Protein AF-A0A7J7PVU3-F1 (afdb_monomer_lite)

Radius of gyration: 10.31 Å; chains: 1; bounding box: 21×18×30 Å

Foldseek 3Di:
DAPPPVPDDQFKAQPVPRDTHDPVVVVVQVVVCPPDFRADPPPRHGRPDMDGND

Sequence (54 aa):
MCEICFDAQAVVSLQACGHALCVDCCREMCKLHHFKPALCPYCRQIIRGFSARV

Secondary structure (DSSP, 8-state):
--TTTSSS---EEETTT--EE-HHHHHHHHHS-SSS--B-TTT--B---EEE--

pLDDT: mean 88.27, std 7.6, range [61.88, 95.0]

Structure (mmCIF, N/CA/C/O backbone):
data_AF-A0A7J7PVU3-F1
#
_entry.id   AF-A0A7J7PVU3-F1
#
loop_
_atom_site.group_PDB
_atom_site.id
_atom_site.type_symbol
_atom_site.label_atom_id
_atom_site.label_alt_id
_atom_site.label_comp_id
_atom_site.label_asym_id
_atom_site.label_entity_id
_atom_site.label_seq_id
_atom_site.pdbx_PDB_ins_code
_atom_site.Cartn_x
_atom_site.Cartn_y
_atom_site.Cartn_z
_atom_site.occupancy
_atom_site.B_iso_or_equiv
_atom_site.auth_seq_id
_atom_site.auth_comp_id
_atom_site.auth_asym_id
_atom_site.auth_atom_id
_atom_site.pdbx_PDB_model_num
ATOM 1 N N . MET A 1 1 ? 2.048 4.754 -14.366 1.00 85.12 1 MET A N 1
ATOM 2 C CA . MET A 1 1 ? 3.319 4.796 -13.609 1.00 85.12 1 MET A CA 1
ATOM 3 C C . MET A 1 1 ? 2.992 5.139 -12.162 1.00 85.12 1 MET A C 1
ATOM 5 O O . MET A 1 1 ? 2.034 5.870 -11.960 1.00 85.12 1 MET A O 1
ATOM 9 N N . CYS A 1 2 ? 3.681 4.564 -11.176 1.00 91.94 2 CYS A N 1
ATOM 10 C CA . CYS A 1 2 ? 3.469 4.867 -9.758 1.00 91.94 2 CYS A CA 1
ATOM 11 C C . CYS A 1 2 ? 4.094 6.224 -9.422 1.00 91.94 2 CYS A C 1
ATOM 13 O O . CYS A 1 2 ? 5.289 6.407 -9.623 1.00 91.94 2 CYS A O 1
ATOM 15 N N . GLU A 1 3 ? 3.311 7.158 -8.887 1.00 89.12 3 GLU A N 1
ATOM 16 C CA . GLU A 1 3 ? 3.774 8.525 -8.579 1.00 89.12 3 GLU A CA 1
ATOM 17 C C . GLU A 1 3 ? 4.489 8.625 -7.223 1.00 89.12 3 GLU A C 1
ATOM 19 O O . GLU A 1 3 ? 4.886 9.707 -6.806 1.00 89.12 3 GLU A O 1
ATOM 24 N N . ILE A 1 4 ? 4.634 7.504 -6.510 1.00 90.88 4 ILE A N 1
ATOM 25 C CA . ILE A 1 4 ? 5.367 7.453 -5.242 1.00 90.88 4 ILE A CA 1
ATOM 26 C C . ILE A 1 4 ? 6.829 7.084 -5.480 1.00 90.88 4 ILE A C 1
ATOM 28 O O . ILE A 1 4 ? 7.721 7.781 -5.010 1.00 90.88 4 ILE A O 1
ATOM 32 N N . CYS A 1 5 ? 7.081 5.993 -6.208 1.00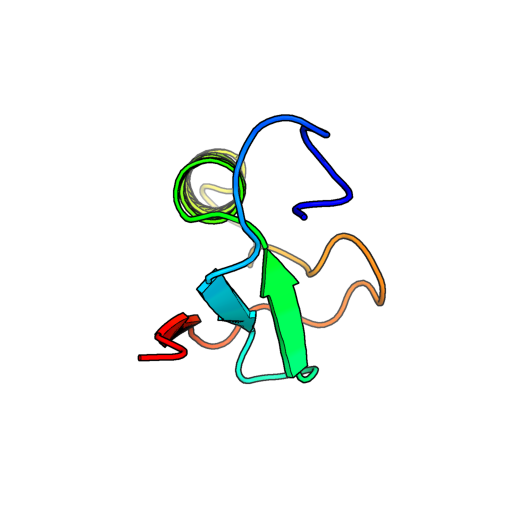 92.88 5 CYS A N 1
ATOM 33 C CA . CYS A 1 5 ? 8.443 5.540 -6.498 1.00 92.88 5 CYS A CA 1
ATOM 34 C C . CYS A 1 5 ? 8.968 5.983 -7.866 1.00 92.88 5 CYS A C 1
ATOM 36 O O . CYS A 1 5 ? 10.168 5.891 -8.085 1.00 92.88 5 CYS A O 1
ATOM 38 N N . PHE A 1 6 ? 8.099 6.423 -8.785 1.00 92.69 6 PHE A N 1
ATOM 39 C CA . PHE A 1 6 ? 8.456 6.774 -10.167 1.00 92.69 6 PHE A CA 1
ATOM 40 C C . PHE A 1 6 ? 9.236 5.680 -10.920 1.00 92.69 6 PHE A C 1
ATOM 42 O O . PHE A 1 6 ? 9.973 5.975 -11.853 1.00 92.69 6 PHE A O 1
ATOM 49 N N . ASP A 1 7 ? 9.053 4.417 -10.535 1.00 93.69 7 ASP A N 1
ATOM 50 C CA . ASP A 1 7 ? 9.819 3.284 -11.068 1.00 93.69 7 ASP A CA 1
ATOM 51 C C . ASP A 1 7 ? 8.893 2.205 -11.656 1.00 93.69 7 ASP A C 1
ATOM 53 O O . ASP A 1 7 ? 8.991 1.836 -12.825 1.00 93.69 7 ASP A O 1
ATOM 57 N N . ALA A 1 8 ? 7.891 1.775 -10.885 1.00 93.69 8 ALA A N 1
ATOM 58 C CA . ALA A 1 8 ? 6.996 0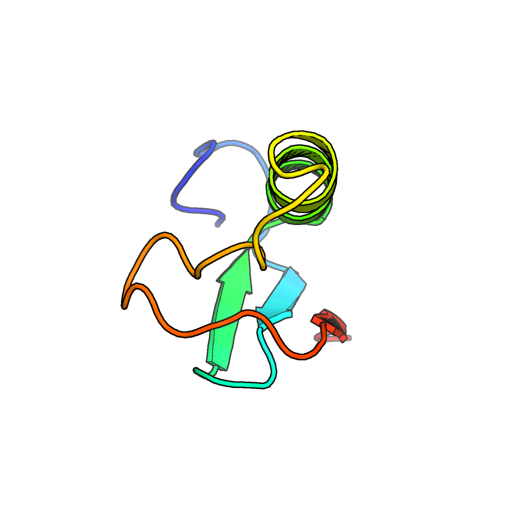.684 -11.266 1.00 93.69 8 ALA A CA 1
ATOM 59 C C . ALA A 1 8 ? 5.642 1.159 -11.835 1.00 93.69 8 ALA A C 1
ATOM 61 O O . ALA A 1 8 ? 5.212 2.303 -11.657 1.00 93.69 8 ALA A O 1
ATOM 62 N N . GLN A 1 9 ? 4.906 0.260 -12.500 1.00 93.00 9 GLN A N 1
ATOM 63 C CA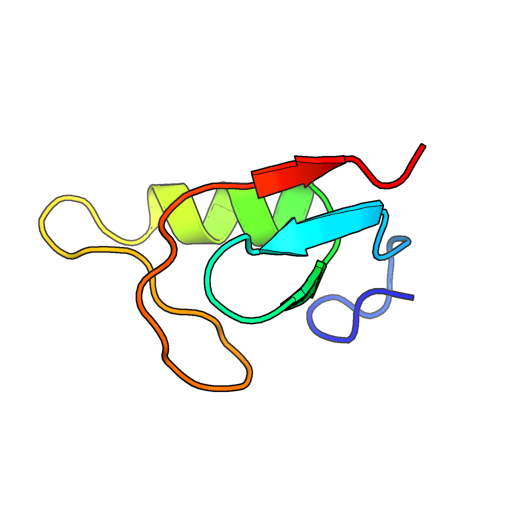 . GLN A 1 9 ? 3.534 0.536 -12.944 1.00 93.00 9 GLN A CA 1
ATOM 64 C C . GLN A 1 9 ? 2.533 0.521 -11.779 1.00 93.00 9 GLN A C 1
ATOM 66 O O . GLN A 1 9 ? 2.622 -0.281 -10.851 1.00 93.00 9 GLN A O 1
ATOM 71 N N . ALA A 1 10 ? 1.543 1.413 -11.854 1.00 92.12 10 ALA A N 1
ATOM 72 C CA . ALA A 1 10 ? 0.475 1.535 -10.869 1.00 92.12 10 ALA A CA 1
ATOM 73 C C . ALA A 1 10 ? -0.643 0.517 -11.155 1.00 92.12 10 ALA A C 1
ATOM 75 O O . ALA A 1 10 ? -1.672 0.859 -11.735 1.00 92.12 10 ALA A O 1
ATOM 76 N N . VAL A 1 11 ? -0.399 -0.744 -10.798 1.00 94.19 11 VAL A N 1
ATOM 77 C CA . VAL A 1 11 ? -1.275 -1.891 -11.113 1.00 94.19 11 VAL A CA 1
ATOM 78 C C . VAL A 1 11 ? -2.253 -2.251 -9.989 1.00 94.19 11 VAL A C 1
ATOM 80 O O . VAL A 1 11 ? -3.152 -3.064 -10.184 1.00 94.19 11 VAL A O 1
ATOM 83 N N . VAL A 1 12 ? -2.119 -1.645 -8.808 1.00 92.81 12 VAL A N 1
ATOM 84 C CA . VAL A 1 12 ? -2.979 -1.904 -7.645 1.00 92.81 12 VAL A CA 1
ATOM 85 C C . VAL A 1 12 ? -3.796 -0.666 -7.322 1.00 92.81 12 VAL A C 1
ATOM 87 O O . VAL A 1 12 ? -3.243 0.417 -7.207 1.00 92.81 12 VAL A O 1
ATOM 90 N N . SER A 1 13 ? -5.104 -0.811 -7.122 1.00 94.25 13 SER A N 1
ATOM 91 C CA . SER A 1 13 ? -5.990 0.259 -6.644 1.00 94.25 13 SER A CA 1
ATOM 92 C C . SER A 1 13 ? -6.388 0.096 -5.191 1.00 94.25 13 SER A C 1
ATOM 94 O O . SER A 1 13 ? -6.739 -0.997 -4.753 1.00 94.25 13 SER A O 1
ATOM 96 N N . LEU A 1 14 ? -6.423 1.209 -4.465 1.00 92.69 14 LEU A N 1
ATOM 97 C CA . LEU A 1 14 ? -6.951 1.274 -3.108 1.00 92.69 14 LEU A CA 1
ATOM 98 C C . LEU A 1 14 ? -8.483 1.287 -3.145 1.00 92.69 14 LEU A C 1
ATOM 100 O O . LEU A 1 14 ? -9.077 2.221 -3.680 1.00 92.69 14 LEU A O 1
ATOM 104 N N . GLN A 1 15 ? -9.141 0.300 -2.534 1.00 90.69 15 GLN A N 1
ATOM 105 C CA . GLN A 1 15 ? -10.602 0.142 -2.637 1.00 90.69 15 GLN A CA 1
ATOM 106 C C . GLN A 1 15 ? -11.404 1.323 -2.060 1.00 90.69 15 GLN A C 1
ATOM 108 O O . GLN A 1 15 ? -12.504 1.599 -2.522 1.00 90.69 15 GLN A O 1
ATOM 113 N N . ALA A 1 16 ? -10.862 2.046 -1.075 1.00 89.12 16 ALA A N 1
ATOM 114 C CA . ALA A 1 16 ? -11.572 3.151 -0.424 1.00 89.12 16 ALA A CA 1
ATOM 115 C C . ALA A 1 16 ? -11.589 4.459 -1.239 1.00 89.12 16 ALA A C 1
ATOM 117 O O . ALA A 1 16 ? -12.463 5.293 -1.032 1.00 89.12 16 ALA A O 1
ATOM 118 N N . CYS A 1 17 ? -10.610 4.674 -2.124 1.00 93.38 17 CYS A N 1
ATOM 119 C CA . CYS A 1 17 ? -10.434 5.958 -2.818 1.00 93.38 17 CYS A CA 1
ATOM 120 C C . CYS A 1 17 ? -10.113 5.842 -4.312 1.00 93.38 17 CYS A C 1
ATOM 122 O O . CYS A 1 17 ? -10.065 6.856 -4.997 1.00 93.38 17 CYS A O 1
ATOM 124 N N . GLY A 1 18 ? -9.862 4.639 -4.828 1.00 92.06 18 GLY A N 1
ATOM 125 C CA . GLY A 1 18 ? -9.585 4.393 -6.243 1.00 92.06 18 GLY A CA 1
ATOM 126 C C . GLY A 1 18 ? -8.180 4.777 -6.721 1.00 92.06 18 GLY A C 1
ATOM 127 O O . GLY A 1 18 ? -7.826 4.429 -7.848 1.00 92.06 18 GLY A O 1
ATOM 128 N N . HIS A 1 19 ? -7.361 5.436 -5.892 1.00 93.94 19 HIS A N 1
ATOM 129 C CA . HIS A 1 19 ? -5.976 5.766 -6.242 1.00 93.94 19 HIS A CA 1
ATOM 130 C C . HIS A 1 19 ? -5.154 4.505 -6.504 1.00 93.94 19 HIS A C 1
ATOM 132 O O . HIS A 1 19 ? -5.314 3.498 -5.806 1.00 93.94 19 HIS A O 1
ATOM 138 N N . ALA A 1 20 ? -4.276 4.578 -7.504 1.00 93.12 20 ALA A N 1
ATOM 139 C CA . ALA A 1 20 ? -3.492 3.445 -7.965 1.00 93.12 20 ALA A CA 1
ATOM 140 C C . ALA A 1 20 ? -2.004 3.604 -7.635 1.00 93.12 20 ALA A C 1
ATOM 142 O O . ALA A 1 20 ? -1.441 4.679 -7.805 1.00 93.12 20 ALA A O 1
ATOM 143 N N . LEU A 1 21 ? -1.370 2.517 -7.198 1.00 93.56 21 LEU A N 1
ATOM 144 C CA . LEU A 1 21 ? 0.047 2.430 -6.845 1.00 93.56 21 LEU A CA 1
ATOM 145 C C . LEU A 1 21 ? 0.647 1.114 -7.350 1.00 93.56 21 LEU A C 1
ATOM 147 O O . LEU A 1 21 ? -0.068 0.205 -7.783 1.00 93.56 21 LEU A O 1
ATOM 151 N N . CYS A 1 22 ? 1.974 1.007 -7.312 1.00 95.00 22 CYS A N 1
ATOM 152 C CA . CYS A 1 22 ? 2.638 -0.277 -7.504 1.00 95.00 22 CYS A CA 1
ATOM 153 C C . CYS A 1 22 ? 2.516 -1.165 -6.255 1.00 95.00 22 CYS A C 1
ATOM 155 O O . CYS A 1 22 ? 2.265 -0.688 -5.144 1.00 95.00 22 CYS A O 1
ATOM 157 N N . VAL A 1 23 ? 2.732 -2.467 -6.449 1.00 92.88 23 VAL A N 1
ATOM 158 C CA . VAL A 1 23 ? 2.642 -3.480 -5.388 1.00 92.88 23 VAL A CA 1
ATOM 159 C C . VAL A 1 23 ? 3.623 -3.186 -4.249 1.00 92.88 23 VAL A C 1
ATOM 161 O O . VAL A 1 23 ? 3.233 -3.250 -3.083 1.00 92.88 23 VAL A O 1
ATOM 164 N N . ASP A 1 24 ? 4.865 -2.811 -4.565 1.00 93.44 24 ASP A N 1
ATOM 165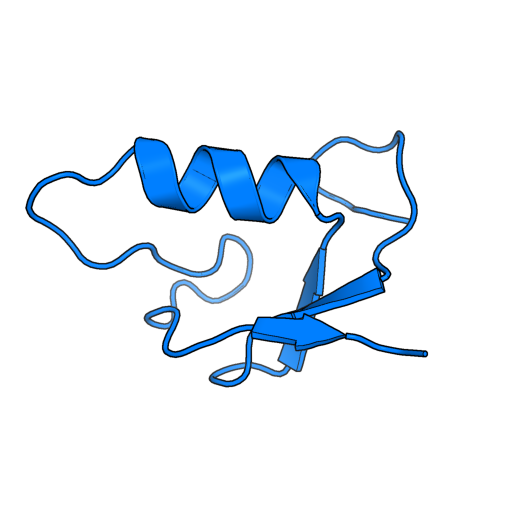 C CA . ASP A 1 24 ? 5.904 -2.558 -3.561 1.00 93.44 24 ASP A CA 1
ATOM 166 C C . ASP A 1 24 ? 5.575 -1.367 -2.660 1.00 93.44 24 ASP A C 1
ATOM 168 O O . ASP A 1 24 ? 5.636 -1.489 -1.436 1.00 93.44 24 ASP A O 1
ATOM 172 N N . CYS A 1 25 ? 5.118 -0.246 -3.230 1.00 91.94 25 CYS A N 1
ATOM 173 C CA . CYS A 1 25 ? 4.684 0.903 -2.434 1.00 91.94 25 CYS A CA 1
ATOM 174 C C . CYS A 1 25 ? 3.504 0.542 -1.522 1.00 91.94 25 CYS A C 1
ATOM 176 O O . CYS A 1 25 ? 3.511 0.900 -0.345 1.00 91.94 25 CYS A O 1
ATOM 178 N N . CYS A 1 26 ? 2.513 -0.210 -2.018 1.00 90.19 26 CYS A N 1
ATOM 179 C CA . CYS A 1 26 ? 1.408 -0.688 -1.183 1.00 90.19 26 CYS A CA 1
ATOM 180 C C . CYS A 1 26 ? 1.891 -1.582 -0.032 1.00 90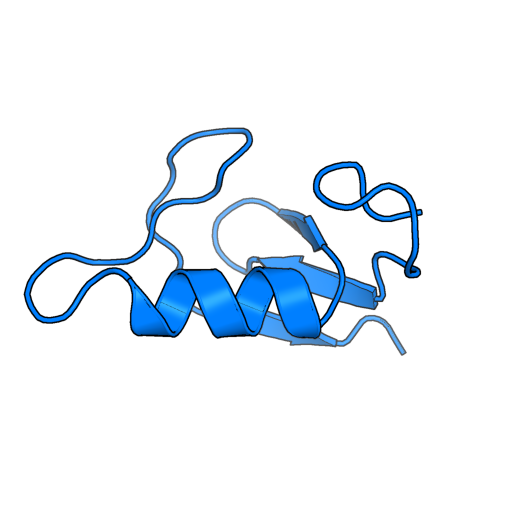.19 26 CYS A C 1
ATOM 182 O O . CYS A 1 26 ? 1.385 -1.483 1.090 1.00 90.19 26 CYS A O 1
ATOM 184 N N . ARG A 1 27 ? 2.875 -2.448 -0.295 1.00 89.81 27 ARG A N 1
ATOM 185 C CA . ARG A 1 27 ? 3.429 -3.370 0.697 1.00 89.81 27 ARG A CA 1
ATOM 186 C C . ARG A 1 27 ? 4.185 -2.637 1.801 1.00 89.81 27 ARG A C 1
ATOM 188 O O . ARG A 1 27 ? 3.967 -2.942 2.972 1.00 89.81 27 ARG A O 1
ATOM 195 N N . GLU A 1 28 ? 5.028 -1.667 1.455 1.00 89.62 28 GLU A N 1
ATOM 196 C CA . GLU A 1 28 ? 5.775 -0.873 2.440 1.00 89.62 28 GLU A CA 1
ATOM 197 C C . GLU A 1 28 ? 4.843 -0.072 3.356 1.00 89.62 28 GLU A C 1
ATOM 199 O O . GLU A 1 28 ? 5.024 -0.054 4.574 1.00 89.62 28 GLU A O 1
ATOM 204 N N . MET A 1 29 ? 3.765 0.489 2.806 1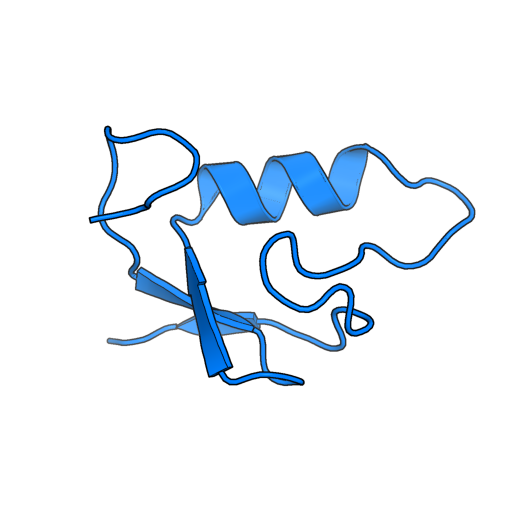.00 84.44 29 MET A N 1
ATOM 205 C CA . MET A 1 29 ? 2.752 1.185 3.602 1.00 84.44 29 MET A CA 1
ATOM 206 C C . MET A 1 29 ? 2.087 0.289 4.651 1.00 84.44 29 MET A C 1
ATOM 208 O O . MET A 1 29 ? 1.799 0.744 5.757 1.00 84.44 29 MET A O 1
ATOM 212 N N . CYS A 1 30 ? 1.857 -0.985 4.332 1.00 82.00 30 CYS A N 1
ATOM 213 C CA . CYS A 1 30 ? 1.279 -1.931 5.285 1.00 82.00 30 CYS A CA 1
ATOM 214 C C . CYS A 1 30 ? 2.252 -2.292 6.419 1.00 82.00 30 CYS A C 1
ATOM 216 O O . CYS A 1 30 ? 1.804 -2.625 7.512 1.00 82.00 30 CYS A O 1
ATOM 218 N N . LYS A 1 31 ? 3.571 -2.211 6.190 1.00 83.56 31 LYS A N 1
ATOM 219 C CA . LYS A 1 31 ? 4.596 -2.510 7.207 1.00 83.56 31 LYS A CA 1
ATOM 220 C C . LYS A 1 31 ? 4.807 -1.367 8.202 1.00 83.56 31 LYS A C 1
ATOM 222 O O . LYS A 1 31 ? 5.168 -1.612 9.349 1.00 83.56 31 LYS A O 1
ATOM 227 N N . LEU A 1 32 ? 4.601 -0.123 7.771 1.00 73.31 32 LEU A N 1
ATOM 228 C CA . LEU A 1 32 ? 4.917 1.074 8.560 1.00 73.31 32 LEU A CA 1
ATOM 229 C C . LEU A 1 32 ? 3.977 1.308 9.754 1.00 73.31 32 LEU A C 1
ATOM 231 O O . LEU A 1 32 ? 4.330 2.051 10.670 1.00 73.31 32 LEU A O 1
ATOM 235 N N . HIS A 1 33 ? 2.796 0.683 9.787 1.00 67.25 33 HIS A N 1
ATOM 236 C CA . HIS A 1 33 ? 1.787 0.974 10.802 1.00 67.25 33 HIS A CA 1
ATOM 237 C C . HIS A 1 33 ? 1.352 -0.274 11.589 1.00 67.25 33 HIS A C 1
ATOM 239 O O . HIS A 1 33 ? 0.369 -0.924 11.258 1.00 67.25 33 HIS A O 1
ATOM 245 N N . HIS A 1 34 ? 2.051 -0.573 12.690 1.00 66.12 34 HIS A N 1
ATOM 246 C CA . HIS A 1 34 ? 1.717 -1.705 13.572 1.00 66.12 34 HIS A CA 1
ATOM 247 C C . HIS A 1 34 ? 0.414 -1.519 14.375 1.00 66.12 34 HIS A C 1
ATOM 249 O O . HIS A 1 34 ? -0.253 -2.496 14.692 1.00 66.12 34 HIS A O 1
ATOM 255 N N . PHE A 1 35 ? 0.039 -0.276 14.703 1.00 69.62 35 PHE A N 1
ATOM 256 C CA . PHE A 1 35 ? -1.123 0.027 15.561 1.00 69.62 35 PHE A CA 1
ATOM 257 C C . PHE A 1 35 ? -2.069 1.085 14.976 1.00 69.62 35 PHE A C 1
ATOM 259 O O . PHE A 1 35 ? -2.997 1.533 15.646 1.00 69.62 35 PHE A O 1
ATOM 266 N N . LYS A 1 36 ? -1.831 1.524 13.736 1.00 79.31 36 LYS A N 1
ATOM 267 C CA . LYS A 1 36 ? -2.671 2.510 13.046 1.00 79.31 36 LYS A CA 1
ATOM 268 C C . LYS A 1 36 ? -3.039 1.974 11.664 1.00 79.31 36 LYS A C 1
ATOM 270 O O . LYS A 1 36 ? -2.227 1.292 11.053 1.00 79.31 36 LYS A O 1
ATOM 275 N N . PRO A 1 37 ? -4.241 2.253 11.150 1.00 83.38 37 PRO A N 1
ATOM 276 C CA . PRO A 1 37 ? -4.557 1.891 9.780 1.00 83.38 37 PRO A CA 1
ATOM 277 C C . PRO A 1 37 ? -3.650 2.662 8.814 1.00 83.38 37 PRO A C 1
ATOM 279 O O . PRO A 1 37 ? -3.448 3.867 8.979 1.00 83.38 37 PRO A O 1
ATOM 282 N N . ALA A 1 38 ? -3.129 1.977 7.796 1.00 88.00 38 ALA A N 1
ATOM 283 C CA . ALA A 1 38 ? -2.411 2.634 6.711 1.00 88.00 38 ALA A CA 1
ATOM 284 C C . ALA A 1 38 ? -3.349 3.600 5.964 1.00 88.00 38 ALA A C 1
ATOM 286 O O . ALA A 1 38 ? -4.517 3.289 5.709 1.00 88.00 38 ALA A O 1
ATOM 287 N N . LEU A 1 39 ? -2.840 4.785 5.625 1.00 90.25 39 LEU A N 1
ATOM 288 C CA . LEU A 1 39 ? -3.596 5.848 4.960 1.00 90.25 39 LEU A CA 1
ATOM 289 C C . LEU A 1 39 ? -3.103 6.032 3.529 1.00 90.25 39 LEU A C 1
ATOM 291 O O . LEU A 1 39 ? -1.904 6.025 3.291 1.00 90.25 39 LEU A O 1
ATOM 295 N N . CYS A 1 40 ? -4.015 6.257 2.585 1.00 90.88 40 CYS A N 1
ATOM 296 C CA . CYS A 1 40 ? -3.683 6.588 1.201 1.00 90.88 40 CYS A CA 1
ATOM 297 C C . CYS A 1 40 ? -2.755 7.822 1.137 1.00 90.88 40 CYS A C 1
ATOM 299 O O . CYS A 1 40 ? -3.087 8.840 1.749 1.00 90.88 40 CYS A O 1
ATOM 301 N N . PRO A 1 41 ? -1.651 7.799 0.363 1.00 89.19 41 PRO A N 1
ATOM 302 C CA . PRO A 1 41 ? -0.713 8.921 0.327 1.00 89.19 41 PRO A CA 1
ATOM 303 C C . PRO A 1 41 ? -1.290 10.147 -0.398 1.00 89.19 41 PRO A C 1
ATOM 305 O O . PRO A 1 41 ? -0.865 11.266 -0.139 1.00 89.19 41 PRO A O 1
ATOM 308 N N . TYR A 1 42 ? -2.296 9.946 -1.254 1.00 90.56 42 TYR A N 1
ATOM 309 C CA . TYR A 1 42 ? -2.936 11.004 -2.034 1.00 90.56 42 TYR A CA 1
ATOM 310 C C . TYR A 1 42 ? -4.006 11.750 -1.233 1.00 90.56 42 TYR A C 1
ATOM 312 O O . TYR A 1 42 ? -3.948 12.964 -1.068 1.00 90.56 42 TYR A O 1
ATOM 320 N N . CYS A 1 43 ? -4.993 11.020 -0.705 1.00 93.38 43 CYS A N 1
ATOM 321 C CA . CYS A 1 43 ? -6.180 11.616 -0.083 1.00 93.38 43 CYS A CA 1
ATOM 322 C C . CYS A 1 43 ? -6.314 11.324 1.416 1.00 93.38 43 CYS A C 1
ATOM 324 O O . CYS A 1 43 ? -7.313 11.706 2.022 1.00 93.38 43 CYS A O 1
ATOM 326 N N . ARG A 1 44 ? -5.342 10.626 2.022 1.00 90.62 44 ARG A N 1
ATOM 327 C CA . ARG A 1 44 ? -5.307 10.265 3.454 1.00 90.62 44 ARG A CA 1
ATOM 328 C C . ARG A 1 44 ? -6.515 9.458 3.956 1.00 90.62 44 ARG A C 1
ATOM 330 O O . ARG A 1 44 ? -6.709 9.326 5.159 1.00 90.62 44 ARG A O 1
ATOM 337 N N . GLN A 1 45 ? -7.304 8.881 3.049 1.00 91.81 45 GLN A N 1
ATOM 338 C CA . GLN A 1 45 ? -8.358 7.911 3.367 1.00 91.81 45 GLN A CA 1
ATOM 339 C C . GLN A 1 45 ? -7.747 6.630 3.944 1.00 91.81 45 GLN A C 1
ATOM 341 O O . GLN A 1 45 ? -6.678 6.201 3.506 1.00 91.81 45 GLN A O 1
ATOM 346 N N . ILE A 1 46 ? -8.447 5.992 4.882 1.00 91.31 46 ILE A N 1
ATOM 347 C CA . ILE A 1 46 ? -8.041 4.693 5.429 1.00 91.31 46 ILE A CA 1
ATOM 348 C C . ILE A 1 46 ? -8.043 3.647 4.314 1.00 91.31 46 ILE A C 1
ATOM 350 O O . ILE A 1 46 ? -9.038 3.468 3.610 1.00 91.31 46 ILE A O 1
ATOM 354 N N . ILE A 1 47 ? -6.934 2.925 4.174 1.00 90.19 47 ILE A N 1
ATOM 355 C CA . ILE A 1 47 ? -6.841 1.801 3.250 1.00 90.19 47 ILE A CA 1
ATOM 356 C C . ILE A 1 47 ? -7.673 0.651 3.816 1.00 90.19 47 ILE A C 1
ATOM 358 O O . ILE A 1 47 ? -7.366 0.105 4.871 1.00 90.19 47 ILE A O 1
ATOM 362 N N . ARG A 1 48 ? -8.742 0.292 3.100 1.00 89.19 48 ARG A N 1
ATOM 363 C CA . ARG A 1 48 ? -9.647 -0.814 3.458 1.00 89.19 48 ARG A CA 1
ATOM 364 C C . ARG A 1 48 ? -9.398 -2.100 2.672 1.00 89.19 48 ARG A C 1
ATOM 366 O O . ARG A 1 48 ? -9.991 -3.123 2.981 1.00 89.19 48 ARG A O 1
ATOM 373 N N . GLY A 1 49 ? -8.541 -2.043 1.659 1.00 90.38 49 GLY A N 1
ATOM 374 C CA . GLY A 1 49 ? -8.254 -3.164 0.778 1.00 90.38 49 GLY A CA 1
ATOM 375 C C . GLY A 1 49 ? -7.568 -2.714 -0.503 1.00 90.38 49 GLY A C 1
ATOM 376 O O . GLY A 1 49 ? -7.496 -1.518 -0.811 1.00 90.38 49 GLY A O 1
ATOM 377 N N . PHE A 1 50 ? -7.097 -3.701 -1.255 1.00 92.31 50 PHE A N 1
ATOM 378 C CA . PHE A 1 50 ? -6.395 -3.535 -2.521 1.00 92.31 50 PHE A CA 1
ATOM 379 C C . PHE A 1 50 ? -7.137 -4.313 -3.611 1.00 92.31 50 PHE A C 1
ATOM 381 O O . PHE A 1 50 ? -7.713 -5.365 -3.340 1.00 92.31 50 PHE A O 1
ATOM 388 N N . SER A 1 51 ? -7.145 -3.795 -4.835 1.00 92.88 51 SER A N 1
ATOM 389 C CA . SER A 1 51 ? -7.687 -4.480 -6.009 1.00 92.88 51 SER A CA 1
ATOM 390 C C . SER A 1 51 ? -6.659 -4.459 -7.132 1.00 92.88 51 SER A C 1
ATOM 392 O O . SER A 1 51 ? -6.104 -3.400 -7.430 1.00 92.88 51 SER A O 1
ATOM 394 N N . ALA A 1 52 ? -6.391 -5.612 -7.740 1.00 88.44 52 ALA A N 1
ATOM 395 C CA . ALA A 1 52 ? -5.535 -5.689 -8.916 1.00 88.44 52 ALA A CA 1
ATOM 396 C C . ALA A 1 52 ? -6.292 -5.145 -10.136 1.00 88.44 52 ALA A C 1
ATOM 398 O O . ALA A 1 52 ? -7.434 -5.531 -10.382 1.00 88.44 52 ALA A O 1
ATOM 399 N N . ARG A 1 53 ? -5.657 -4.250 -10.896 1.00 78.25 53 ARG A N 1
ATOM 400 C CA . ARG A 1 53 ? -6.089 -3.897 -12.251 1.00 78.25 53 ARG A CA 1
ATOM 401 C C . ARG A 1 53 ? -5.371 -4.852 -13.203 1.00 78.25 53 ARG A C 1
ATOM 403 O O . ARG A 1 53 ? -4.236 -4.579 -13.585 1.00 78.25 53 ARG A O 1
ATOM 410 N N . VAL A 1 54 ? -5.993 -6.001 -13.460 1.00 61.88 54 VAL A N 1
ATOM 411 C CA . VAL A 1 54 ? -5.610 -6.914 -14.550 1.00 61.88 54 VAL A CA 1
ATOM 412 C C . VAL A 1 54 ? -6.308 -6.513 -15.838 1.00 61.88 54 VAL A C 1
ATOM 414 O O . VAL A 1 54 ? -7.454 -6.016 -15.741 1.00 61.88 54 VAL A O 1
#